Protein AF-A0A935F5F7-F1 (afdb_monomer_lite)

Sequence (116 aa):
MAYMTVMLVVLLGVAVWLYFHTNPPGVPTRPLAICNALVFLVAVPAGIAVGSALYAGAIAAKGDQTALPIYLSIMAGGTVFLIAMLLGGVVRSFFVFPPEKRAGSAQVPPHRTPYG

pLDDT: mean 72.73, std 10.6, range [45.5, 86.5]

Foldseek 3Di:
DVVVVVVLVVVVVVLLVCLLPVDDPPFDNVVSVVLSVVLVVVLQVQLVVQLVVQLVVCCVVPVPCNPPSNVRSSVSSSVSSSVSSVVSSVVSCCVRPPVVNVVVVPPPPPPPDVPD

Radius of gyration: 20.9 Å; chains: 1; bounding box: 38×25×76 Å

Structure (mmCIF, N/CA/C/O backbone):
data_AF-A0A935F5F7-F1
#
_entry.id   AF-A0A935F5F7-F1
#
loop_
_atom_site.group_PDB
_atom_site.id
_atom_site.type_symbol
_atom_site.label_atom_id
_atom_site.label_alt_id
_atom_site.label_comp_id
_atom_site.label_asym_id
_atom_site.label_entity_id
_atom_site.label_seq_id
_atom_site.pdbx_PDB_ins_code
_atom_site.Cartn_x
_atom_site.Cartn_y
_atom_site.Cartn_z
_atom_site.occupancy
_atom_site.B_iso_or_equiv
_atom_site.auth_seq_id
_atom_site.auth_comp_id
_atom_site.auth_asym_id
_atom_site.auth_atom_id
_atom_site.pdbx_PDB_model_num
ATOM 1 N N . MET A 1 1 ? 11.783 -12.455 -12.646 1.00 58.88 1 MET A N 1
ATOM 2 C CA . MET A 1 1 ? 10.813 -11.339 -12.548 1.00 58.88 1 MET A CA 1
ATOM 3 C C . MET A 1 1 ? 9.446 -11.790 -12.060 1.00 58.88 1 MET A C 1
ATOM 5 O O . MET A 1 1 ? 9.041 -11.314 -11.011 1.00 58.88 1 MET A O 1
ATOM 9 N N . ALA A 1 2 ? 8.789 -12.752 -12.723 1.00 69.00 2 ALA A N 1
ATOM 10 C CA . ALA A 1 2 ? 7.462 -13.242 -12.319 1.00 69.00 2 ALA A CA 1
ATOM 11 C C . ALA A 1 2 ? 7.364 -13.628 -10.829 1.00 69.00 2 ALA A C 1
ATOM 13 O O . ALA A 1 2 ? 6.448 -13.185 -10.150 1.00 69.00 2 ALA A O 1
ATOM 14 N N . TYR A 1 3 ? 8.350 -14.356 -10.293 1.00 73.44 3 TYR A N 1
ATOM 15 C CA . TYR A 1 3 ? 8.381 -14.739 -8.875 1.00 73.44 3 TYR A CA 1
ATOM 16 C C . TYR A 1 3 ? 8.334 -13.540 -7.909 1.00 73.44 3 TYR A C 1
ATOM 18 O O . TYR A 1 3 ? 7.552 -13.548 -6.966 1.00 73.44 3 TYR A O 1
ATOM 26 N N . MET A 1 4 ? 9.116 -12.480 -8.155 1.00 71.19 4 MET A N 1
ATOM 27 C CA . MET A 1 4 ? 9.132 -11.295 -7.282 1.00 71.19 4 MET A CA 1
ATOM 28 C C . MET A 1 4 ? 7.824 -10.509 -7.361 1.00 71.19 4 MET A C 1
ATOM 30 O O . MET A 1 4 ? 7.330 -10.042 -6.340 1.00 71.19 4 MET A O 1
ATOM 34 N N . THR A 1 5 ? 7.240 -10.395 -8.556 1.00 71.62 5 THR A N 1
ATOM 35 C CA . THR A 1 5 ? 5.933 -9.755 -8.747 1.00 71.62 5 THR A CA 1
ATOM 36 C C . THR A 1 5 ? 4.834 -10.532 -8.028 1.00 71.62 5 THR A C 1
ATOM 38 O O . THR A 1 5 ? 4.035 -9.934 -7.314 1.00 71.62 5 THR A O 1
ATOM 41 N N . VAL A 1 6 ? 4.827 -11.863 -8.149 1.00 77.50 6 VAL A N 1
ATOM 42 C CA . VAL A 1 6 ? 3.883 -12.733 -7.432 1.00 77.50 6 VAL A CA 1
ATOM 43 C C . VAL A 1 6 ? 4.064 -12.591 -5.921 1.00 77.50 6 VAL A C 1
ATOM 45 O O . VAL A 1 6 ? 3.085 -12.386 -5.211 1.00 77.50 6 VAL A O 1
ATOM 48 N N . MET A 1 7 ? 5.306 -12.615 -5.428 1.00 78.69 7 MET A N 1
ATOM 49 C CA . MET A 1 7 ? 5.596 -12.445 -4.003 1.00 78.69 7 MET A CA 1
ATOM 50 C C . MET A 1 7 ? 5.139 -11.077 -3.482 1.00 78.69 7 MET A C 1
ATOM 52 O O . MET A 1 7 ? 4.558 -11.011 -2.402 1.00 78.69 7 MET A O 1
ATOM 56 N N . LEU A 1 8 ? 5.334 -9.999 -4.252 1.00 76.62 8 LEU A N 1
ATOM 57 C CA . LEU A 1 8 ? 4.821 -8.671 -3.908 1.00 76.62 8 LEU A CA 1
ATOM 58 C C . LEU A 1 8 ? 3.291 -8.673 -3.829 1.00 76.62 8 LEU A C 1
ATOM 60 O O . LEU A 1 8 ? 2.741 -8.171 -2.855 1.00 76.62 8 LEU A O 1
ATOM 64 N N . VAL A 1 9 ? 2.602 -9.228 -4.829 1.00 81.19 9 VAL A N 1
ATOM 65 C CA . VAL A 1 9 ? 1.131 -9.284 -4.847 1.00 81.19 9 VAL A CA 1
ATOM 66 C C . VAL A 1 9 ? 0.608 -10.054 -3.636 1.00 81.19 9 VAL A C 1
ATOM 68 O O . VAL A 1 9 ? -0.323 -9.594 -2.977 1.00 81.19 9 VAL A O 1
ATOM 71 N N . VAL A 1 10 ? 1.242 -11.180 -3.295 1.00 82.19 10 VAL A N 1
ATOM 72 C CA . VAL A 1 10 ? 0.909 -11.954 -2.093 1.00 82.19 10 VAL A CA 1
ATOM 73 C C . VAL A 1 10 ? 1.161 -11.132 -0.828 1.00 82.19 10 VAL A C 1
ATOM 75 O O . VAL A 1 10 ? 0.271 -11.044 0.010 1.00 82.19 10 VAL A O 1
ATOM 78 N N . LEU A 1 11 ? 2.320 -10.478 -0.694 1.00 81.31 11 LEU A N 1
ATOM 79 C CA . LEU A 1 11 ? 2.646 -9.629 0.461 1.00 81.31 11 LEU A CA 1
ATOM 80 C C . LEU A 1 11 ? 1.673 -8.460 0.622 1.00 81.31 11 LEU A C 1
ATOM 82 O O . LEU A 1 11 ? 1.230 -8.189 1.735 1.00 81.31 11 LEU A O 1
ATOM 86 N N . LEU A 1 12 ? 1.312 -7.790 -0.473 1.00 81.69 12 LEU A N 1
ATOM 87 C CA . LEU A 1 12 ? 0.314 -6.726 -0.472 1.00 81.69 12 LEU A CA 1
ATOM 88 C C . LEU A 1 12 ? -1.044 -7.273 -0.044 1.00 81.69 12 LEU A C 1
ATOM 90 O O . LEU A 1 12 ? -1.657 -6.709 0.855 1.00 81.69 12 LEU A O 1
ATOM 94 N N . GLY A 1 13 ? -1.480 -8.396 -0.621 1.00 81.81 13 GLY A N 1
ATOM 95 C CA . GLY A 1 13 ? -2.731 -9.057 -0.252 1.00 81.81 13 GLY A CA 1
ATOM 96 C C . GLY A 1 13 ? -2.777 -9.438 1.228 1.00 81.81 13 GLY A C 1
ATOM 97 O O . GLY A 1 13 ? -3.752 -9.138 1.911 1.00 81.81 13 GLY A O 1
ATOM 98 N N . VAL A 1 14 ? -1.694 -10.017 1.750 1.00 81.12 14 VAL A N 1
ATOM 99 C CA . VAL A 1 14 ? -1.541 -10.357 3.171 1.00 81.12 14 VAL A CA 1
ATOM 100 C C . VAL A 1 14 ? -1.548 -9.097 4.038 1.00 81.12 14 VAL A C 1
ATOM 102 O O . VAL A 1 14 ? -2.235 -9.076 5.054 1.00 81.12 14 VAL A O 1
ATOM 105 N N . ALA A 1 15 ? -0.861 -8.024 3.637 1.00 77.69 15 ALA A N 1
ATOM 106 C CA . ALA A 1 15 ? -0.855 -6.757 4.367 1.00 77.69 15 ALA A CA 1
ATOM 107 C C . ALA A 1 15 ? -2.248 -6.110 4.411 1.00 77.69 15 ALA A C 1
ATOM 109 O O . ALA A 1 15 ? -2.685 -5.691 5.482 1.00 77.69 15 ALA A O 1
ATOM 110 N N . VAL A 1 16 ? -2.970 -6.080 3.283 1.00 80.19 16 VAL A N 1
ATOM 111 C CA . VAL A 1 16 ? -4.376 -5.641 3.214 1.00 80.19 16 VAL A CA 1
ATOM 112 C C . VAL A 1 16 ? -5.217 -6.491 4.163 1.00 80.19 16 VAL A C 1
ATOM 114 O O . VAL A 1 16 ? -5.934 -5.966 5.012 1.00 80.19 16 VAL A O 1
ATOM 117 N N . TRP A 1 17 ? -5.095 -7.813 4.049 1.00 78.00 17 TRP A N 1
ATOM 118 C CA . TRP A 1 17 ? -5.865 -8.766 4.833 1.00 78.00 17 TRP A CA 1
ATOM 119 C C . TRP A 1 17 ? -5.651 -8.576 6.333 1.00 78.00 17 TRP A C 1
ATOM 121 O O . TRP A 1 17 ? -6.623 -8.377 7.062 1.00 78.00 17 TRP A O 1
ATOM 131 N N . LEU A 1 18 ? -4.392 -8.570 6.787 1.00 76.25 18 LEU A N 1
ATOM 132 C CA . LEU A 1 18 ? -4.024 -8.317 8.180 1.00 76.25 18 LEU A CA 1
ATOM 133 C C . LEU A 1 18 ? -4.541 -6.965 8.645 1.00 76.25 18 LEU A C 1
ATOM 135 O O . LEU A 1 18 ? -5.076 -6.873 9.746 1.00 76.25 1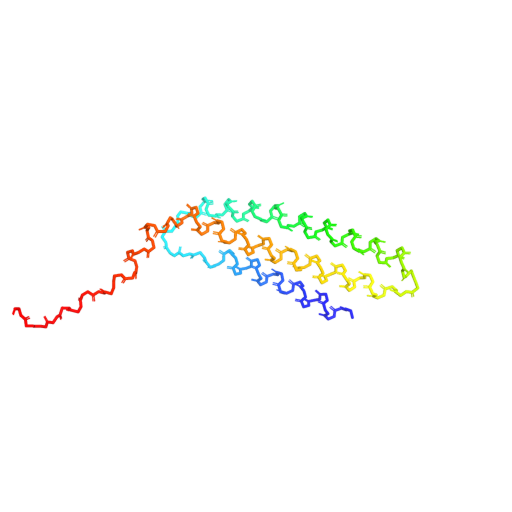8 LEU A O 1
ATOM 139 N N . TYR A 1 19 ? -4.431 -5.927 7.818 1.00 72.25 19 TYR A N 1
ATOM 140 C CA . TYR A 1 19 ? -4.896 -4.596 8.176 1.00 72.25 19 TYR A CA 1
ATOM 141 C C . TYR A 1 19 ? -6.401 -4.569 8.467 1.00 72.25 19 TYR A C 1
ATOM 143 O O . TYR A 1 19 ? -6.813 -3.964 9.456 1.00 72.25 19 TYR A O 1
ATOM 151 N N . PHE A 1 20 ? -7.216 -5.275 7.678 1.00 72.94 20 PHE A N 1
ATOM 152 C CA . PHE A 1 20 ? -8.659 -5.387 7.914 1.00 72.94 20 PHE A CA 1
ATOM 153 C C . PHE A 1 20 ? -9.051 -6.441 8.965 1.00 72.94 20 PHE A C 1
ATOM 155 O O . PHE A 1 20 ? -10.114 -6.290 9.559 1.00 72.94 20 PHE A O 1
ATOM 162 N N . HIS A 1 21 ? -8.240 -7.476 9.217 1.00 72.94 21 HIS A N 1
ATOM 163 C CA . HIS A 1 21 ? -8.567 -8.563 10.161 1.00 72.94 21 HIS A CA 1
ATOM 164 C C . HIS A 1 21 ? -8.024 -8.369 11.576 1.00 72.94 21 HIS A C 1
ATOM 166 O O . HIS A 1 21 ? -8.571 -8.935 12.517 1.00 72.94 21 HIS A O 1
ATOM 172 N N . THR A 1 22 ? -6.999 -7.541 11.773 1.00 68.50 22 THR A N 1
ATOM 173 C CA . THR A 1 22 ? -6.464 -7.213 13.111 1.00 68.50 22 THR A CA 1
ATOM 174 C C . THR A 1 22 ? -7.336 -6.209 13.873 1.00 68.50 22 THR A C 1
ATOM 176 O O . THR A 1 22 ? -6.837 -5.434 14.688 1.00 68.50 22 THR A O 1
ATOM 179 N N . ASN A 1 23 ? -8.648 -6.200 13.620 1.00 65.00 23 ASN A N 1
ATOM 180 C CA . ASN A 1 23 ? -9.579 -5.335 14.329 1.00 65.00 23 ASN A CA 1
ATOM 181 C C . ASN A 1 23 ? -9.769 -5.862 15.761 1.00 65.00 23 ASN A C 1
ATOM 183 O O . ASN A 1 23 ? -10.236 -6.988 15.935 1.00 65.00 23 ASN A O 1
ATOM 187 N N . PRO A 1 24 ? -9.427 -5.081 16.794 1.00 58.69 24 PRO A N 1
ATOM 188 C CA . PRO A 1 24 ? -9.655 -5.482 18.177 1.00 58.69 24 PRO A CA 1
ATOM 189 C C . PRO A 1 24 ? -11.156 -5.637 18.496 1.00 58.69 24 PRO A C 1
ATOM 191 O O . PRO A 1 24 ? -11.985 -4.886 17.967 1.00 58.69 24 PRO A O 1
ATOM 194 N N . PRO A 1 25 ? -11.520 -6.588 19.375 1.00 57.56 25 PRO A N 1
ATOM 195 C CA . PRO A 1 25 ? -12.907 -6.824 19.764 1.00 57.56 25 PRO A CA 1
ATOM 196 C C . PRO A 1 25 ? -13.491 -5.609 20.505 1.00 57.56 25 PRO A C 1
ATOM 198 O O . PRO A 1 25 ? -12.841 -5.030 21.372 1.00 57.56 25 PRO A O 1
ATOM 201 N N . GLY A 1 26 ? -14.729 -5.227 20.169 1.00 60.69 26 GLY A N 1
ATOM 202 C CA . GLY A 1 26 ? -15.477 -4.159 20.855 1.00 60.69 26 GLY A CA 1
ATOM 203 C C . GLY A 1 26 ? -15.519 -2.794 20.153 1.00 60.69 26 GLY A C 1
ATOM 204 O O . GLY A 1 26 ? -16.114 -1.862 20.690 1.00 60.69 26 GLY A O 1
ATOM 205 N N . VAL A 1 27 ? -14.938 -2.653 18.956 1.00 64.44 27 VAL A N 1
ATOM 206 C CA . VAL A 1 27 ? -14.981 -1.402 18.175 1.00 64.44 27 VAL A CA 1
ATOM 207 C C . VAL A 1 27 ? -16.157 -1.399 17.188 1.00 64.44 27 VAL A C 1
ATOM 209 O O . VAL A 1 27 ? -16.371 -2.405 16.507 1.00 64.44 27 VAL A O 1
ATOM 212 N N . PRO A 1 28 ? -16.890 -0.278 17.023 1.00 69.56 28 PRO A N 1
ATOM 213 C CA . PRO A 1 28 ? -17.878 -0.146 15.956 1.00 69.56 28 PRO A CA 1
ATOM 214 C C . PRO A 1 28 ? -17.231 -0.338 14.571 1.00 69.56 28 PRO A C 1
ATOM 216 O O . PRO A 1 28 ? -16.342 0.407 14.157 1.00 69.56 28 PRO A O 1
ATOM 219 N N . THR A 1 29 ? -17.704 -1.341 13.830 1.00 68.44 29 THR A N 1
ATOM 220 C CA . THR A 1 29 ? -17.134 -1.804 12.550 1.00 68.44 29 THR A CA 1
ATOM 221 C C . THR A 1 29 ? -17.196 -0.765 11.431 1.00 68.44 29 THR A C 1
ATOM 223 O O . THR A 1 29 ? -16.281 -0.693 10.615 1.00 68.44 29 THR A O 1
ATOM 226 N N . ARG A 1 30 ? -18.241 0.072 11.392 1.00 71.81 30 ARG A N 1
ATOM 227 C CA . ARG A 1 30 ? -18.415 1.116 10.362 1.0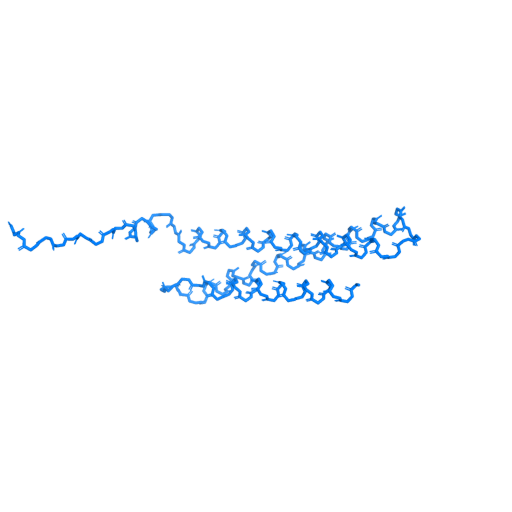0 71.81 30 ARG A CA 1
ATOM 228 C C . ARG A 1 30 ? -17.316 2.192 10.368 1.00 71.81 30 ARG A C 1
ATOM 230 O O . ARG A 1 30 ? -16.678 2.354 9.331 1.00 71.81 30 ARG A O 1
ATOM 237 N N . PRO A 1 31 ? -17.061 2.927 11.468 1.00 69.56 31 PRO A N 1
ATOM 238 C CA . PRO A 1 31 ? -16.018 3.956 11.484 1.00 69.56 31 PRO A CA 1
ATOM 239 C C . PRO A 1 31 ? -14.619 3.367 11.273 1.00 69.56 31 PRO A C 1
ATOM 241 O O . PRO A 1 31 ? -13.801 3.974 10.587 1.00 69.56 31 PRO A O 1
ATOM 244 N N . LEU A 1 32 ? -14.366 2.153 11.773 1.00 69.81 32 LEU A N 1
ATOM 245 C CA . LEU A 1 32 ? -13.095 1.461 11.561 1.00 69.81 32 LEU A CA 1
ATOM 246 C C . LEU A 1 32 ? -12.871 1.112 10.081 1.00 69.81 32 LEU A C 1
ATOM 248 O O . LEU A 1 32 ? -11.784 1.334 9.550 1.00 69.81 32 LEU A O 1
ATOM 252 N N . ALA A 1 33 ? -13.911 0.631 9.393 1.00 73.75 33 ALA A N 1
ATOM 253 C CA . ALA A 1 33 ? -13.853 0.362 7.960 1.00 73.75 33 ALA A CA 1
ATOM 254 C C . ALA A 1 33 ? -13.629 1.642 7.136 1.00 73.75 33 ALA A C 1
ATOM 256 O O . ALA A 1 33 ? -12.851 1.613 6.186 1.00 73.75 33 ALA A O 1
ATOM 257 N N . ILE A 1 34 ? -14.248 2.767 7.521 1.00 77.81 34 ILE A N 1
ATOM 258 C CA . ILE A 1 34 ? -14.054 4.067 6.854 1.00 77.81 34 ILE A CA 1
ATOM 259 C C . ILE A 1 34 ? -12.612 4.555 7.025 1.00 77.81 34 ILE A C 1
ATOM 261 O O . ILE A 1 34 ? -11.977 4.917 6.037 1.00 77.81 34 ILE A O 1
ATOM 265 N N . CYS A 1 35 ? -12.061 4.518 8.244 1.00 74.12 35 CYS A N 1
ATOM 266 C CA . CYS A 1 35 ? -10.658 4.872 8.473 1.00 74.12 35 CYS A CA 1
ATOM 267 C C . CYS A 1 35 ? -9.717 3.993 7.643 1.00 74.12 35 CYS A C 1
ATOM 269 O O . CYS A 1 35 ? -8.802 4.510 7.005 1.00 74.12 35 CYS A O 1
ATOM 271 N N . ASN A 1 36 ? -9.970 2.682 7.594 1.00 78.75 36 ASN A N 1
ATOM 272 C CA . ASN A 1 36 ? -9.153 1.775 6.797 1.00 78.75 36 ASN A CA 1
ATOM 273 C C . ASN A 1 36 ? -9.250 2.078 5.290 1.00 78.75 36 ASN A C 1
ATOM 275 O O . ASN A 1 36 ? -8.236 2.062 4.594 1.00 78.75 36 ASN A O 1
ATOM 279 N N . ALA A 1 37 ? -10.449 2.393 4.791 1.00 81.12 37 ALA A N 1
ATOM 280 C CA . ALA A 1 37 ? -10.669 2.772 3.397 1.00 81.12 37 ALA A CA 1
ATOM 281 C C . ALA A 1 37 ? -9.967 4.090 3.033 1.00 81.12 37 ALA A C 1
ATOM 283 O O . ALA A 1 37 ? -9.371 4.186 1.962 1.00 81.12 37 ALA A O 1
ATOM 284 N N . LEU A 1 38 ? -9.976 5.082 3.932 1.00 82.38 38 LEU A N 1
ATOM 285 C CA . LEU A 1 38 ? -9.255 6.346 3.744 1.00 82.38 38 LEU A CA 1
ATOM 286 C C . LEU A 1 3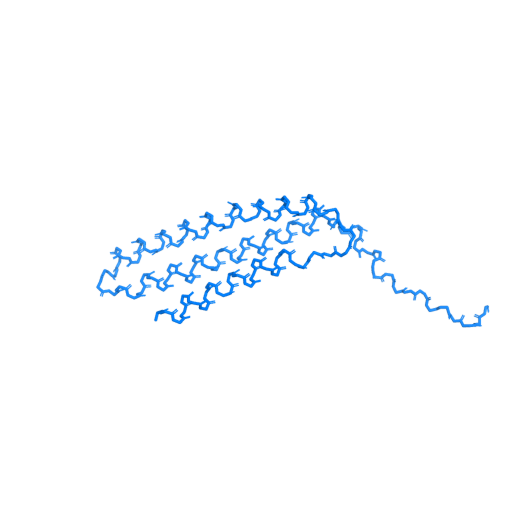8 ? -7.739 6.133 3.676 1.00 82.38 38 LEU A C 1
ATOM 288 O O . LEU A 1 38 ? -7.076 6.705 2.816 1.00 82.38 38 LEU A O 1
ATOM 292 N N . VAL A 1 39 ? -7.192 5.270 4.536 1.00 82.06 39 VAL A N 1
ATOM 293 C CA . VAL A 1 39 ? -5.766 4.914 4.491 1.00 82.06 39 VAL A CA 1
ATOM 294 C C . VAL A 1 39 ? -5.420 4.236 3.167 1.00 82.06 39 VAL A C 1
ATOM 296 O O . VAL A 1 39 ? -4.415 4.587 2.554 1.00 82.06 39 VAL A O 1
ATOM 299 N N . PHE A 1 40 ? -6.276 3.339 2.671 1.00 84.00 40 PHE A N 1
ATOM 300 C CA . PHE A 1 40 ? -6.105 2.733 1.347 1.00 84.00 40 PHE A CA 1
ATOM 301 C C . PHE A 1 40 ? -6.128 3.756 0.212 1.00 84.00 40 PHE A C 1
ATOM 303 O O . PHE A 1 40 ? -5.276 3.709 -0.677 1.00 84.00 40 PHE A O 1
ATOM 310 N N . LEU A 1 41 ? -7.076 4.694 0.270 1.00 86.50 41 LEU A N 1
ATOM 311 C CA . LEU A 1 41 ? -7.213 5.777 -0.701 1.00 86.50 41 LEU A CA 1
ATOM 312 C C . LEU A 1 41 ? -5.976 6.671 -0.775 1.00 86.50 41 LEU A C 1
ATOM 314 O O . LEU A 1 41 ? -5.747 7.267 -1.818 1.00 86.50 41 LEU A O 1
ATOM 318 N N . VAL A 1 42 ? -5.174 6.757 0.288 1.00 85.44 42 VAL A N 1
ATOM 319 C CA . VAL A 1 42 ? -3.915 7.518 0.295 1.00 85.44 42 VAL A CA 1
ATOM 320 C C . VAL A 1 42 ? -2.718 6.633 -0.065 1.00 85.44 42 VAL A C 1
ATOM 322 O O . VAL A 1 42 ? -1.861 7.036 -0.853 1.00 85.44 42 VAL A O 1
ATOM 325 N N . ALA A 1 43 ? -2.657 5.413 0.472 1.00 81.50 43 ALA A N 1
ATOM 326 C CA . ALA A 1 43 ? -1.527 4.505 0.290 1.00 81.50 43 ALA A CA 1
ATOM 327 C C . ALA A 1 43 ? -1.365 4.048 -1.167 1.00 81.50 43 ALA A C 1
ATOM 329 O O . ALA A 1 43 ? -0.240 3.977 -1.667 1.00 81.50 43 ALA A O 1
ATOM 330 N N . VAL A 1 44 ? -2.474 3.763 -1.862 1.00 84.25 44 VAL A N 1
ATOM 331 C CA . VAL A 1 44 ? -2.440 3.292 -3.256 1.00 84.25 44 VAL A CA 1
ATOM 332 C C . VAL A 1 44 ? -1.907 4.377 -4.206 1.00 84.25 44 VAL A C 1
ATOM 334 O O . VAL A 1 44 ? -0.926 4.100 -4.902 1.00 84.25 44 VAL A O 1
ATOM 337 N N . PRO A 1 45 ? -2.437 5.618 -4.221 1.00 86.06 45 PRO A N 1
ATOM 338 C CA . PRO A 1 45 ? -1.882 6.681 -5.058 1.00 86.06 45 PRO A CA 1
ATOM 339 C C . PRO A 1 45 ? -0.435 7.024 -4.713 1.00 86.06 45 PRO A C 1
ATOM 341 O O . PRO A 1 45 ? 0.355 7.247 -5.624 1.00 86.06 45 PRO A O 1
ATOM 344 N N . ALA A 1 46 ? -0.063 7.024 -3.428 1.00 82.56 46 ALA A N 1
ATOM 345 C CA . ALA A 1 46 ? 1.312 7.295 -3.012 1.00 82.56 46 ALA A CA 1
ATOM 346 C C . ALA A 1 46 ? 2.294 6.245 -3.562 1.00 82.56 46 ALA A C 1
ATOM 348 O O . ALA A 1 46 ? 3.328 6.601 -4.129 1.00 82.56 46 ALA A O 1
ATOM 349 N N . GLY A 1 47 ? 1.947 4.957 -3.460 1.00 80.50 47 GLY A N 1
ATOM 350 C CA . GLY A 1 47 ? 2.749 3.871 -4.028 1.00 80.50 47 GLY A CA 1
ATOM 351 C C . GLY A 1 47 ? 2.880 3.970 -5.552 1.00 80.50 47 GLY A C 1
ATOM 352 O O . GLY A 1 47 ? 3.982 3.823 -6.082 1.00 80.50 47 GLY A O 1
ATOM 353 N N . ILE A 1 48 ? 1.784 4.284 -6.255 1.00 84.69 48 ILE A N 1
ATOM 354 C CA . ILE A 1 48 ? 1.777 4.453 -7.720 1.00 84.69 48 ILE A CA 1
ATOM 355 C C . ILE A 1 48 ? 2.612 5.669 -8.143 1.00 84.69 48 ILE A C 1
ATOM 357 O O . ILE A 1 48 ? 3.419 5.567 -9.069 1.00 84.69 48 ILE A O 1
ATOM 361 N N . ALA A 1 49 ? 2.457 6.810 -7.470 1.00 86.19 49 ALA A N 1
ATOM 362 C CA . ALA A 1 49 ? 3.183 8.038 -7.787 1.00 86.19 49 ALA A CA 1
ATOM 363 C C . ALA A 1 49 ? 4.697 7.859 -7.606 1.00 86.19 49 ALA A C 1
ATOM 365 O O . ALA A 1 49 ? 5.470 8.181 -8.506 1.00 86.19 49 ALA A O 1
ATOM 366 N N . VAL A 1 50 ? 5.130 7.272 -6.484 1.00 84.31 50 VAL A N 1
ATOM 367 C CA . VAL A 1 50 ? 6.559 7.031 -6.236 1.00 84.31 50 VAL A CA 1
ATOM 368 C C . VAL A 1 50 ? 7.115 5.964 -7.181 1.00 84.31 50 VAL A C 1
ATOM 370 O O . VAL A 1 50 ? 8.189 6.153 -7.754 1.00 84.31 50 VAL A O 1
ATOM 373 N N . GLY A 1 51 ? 6.378 4.870 -7.396 1.00 81.00 51 GLY A N 1
ATOM 374 C CA . GLY A 1 51 ? 6.784 3.810 -8.319 1.00 81.00 51 GLY A CA 1
ATOM 375 C C . GLY A 1 51 ? 6.955 4.317 -9.754 1.00 81.00 51 GLY A C 1
ATOM 376 O O . GLY A 1 51 ? 7.976 4.044 -10.382 1.00 81.00 51 GLY A O 1
ATOM 377 N N . SER A 1 52 ? 6.001 5.108 -10.253 1.00 80.25 52 SER A N 1
ATOM 378 C CA . SER A 1 52 ? 6.049 5.682 -11.607 1.00 80.25 52 SER A CA 1
ATOM 379 C C . SER A 1 52 ? 7.149 6.734 -11.773 1.00 80.25 52 SER A C 1
ATOM 381 O O . SER A 1 52 ? 7.869 6.697 -12.772 1.00 80.25 52 SER A O 1
ATOM 383 N N . ALA A 1 53 ? 7.349 7.614 -10.786 1.00 85.25 53 ALA A N 1
ATOM 384 C CA . ALA A 1 53 ? 8.423 8.607 -10.816 1.00 85.25 53 ALA A CA 1
ATOM 385 C C . ALA A 1 53 ? 9.813 7.947 -10.861 1.00 85.25 53 ALA A C 1
ATOM 387 O O . ALA A 1 53 ? 10.666 8.327 -11.665 1.00 85.25 53 ALA A O 1
ATOM 388 N N . LEU A 1 54 ? 10.029 6.915 -10.040 1.00 82.44 54 LEU A N 1
ATOM 389 C CA . LEU A 1 54 ? 11.296 6.181 -10.005 1.00 82.4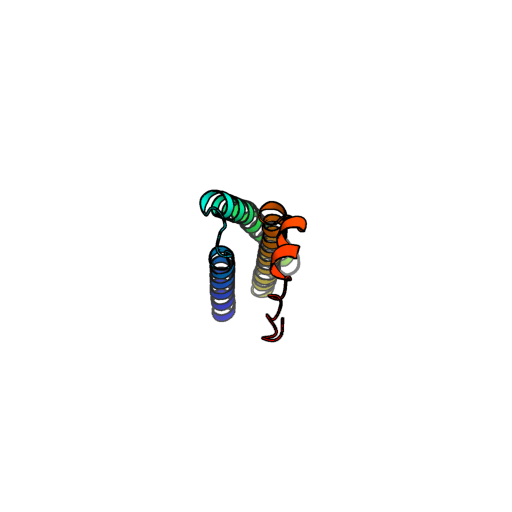4 54 LEU A CA 1
ATOM 390 C C . LEU A 1 54 ? 11.512 5.316 -11.246 1.00 82.44 54 LEU A C 1
ATOM 392 O O . LEU A 1 54 ? 12.641 5.206 -11.720 1.00 82.44 54 LEU A O 1
ATOM 396 N N . TYR A 1 55 ? 10.441 4.748 -11.803 1.00 81.25 55 TYR A N 1
ATOM 397 C CA . TYR A 1 55 ? 10.497 4.043 -13.079 1.00 81.25 55 TYR A CA 1
ATOM 398 C C . TYR A 1 55 ? 10.956 4.972 -14.211 1.00 81.25 55 TYR A C 1
ATOM 400 O O . TYR A 1 55 ? 11.902 4.650 -14.930 1.00 81.25 55 TYR A O 1
ATOM 408 N N . ALA A 1 56 ? 10.335 6.152 -14.326 1.00 82.88 56 ALA A N 1
ATOM 409 C CA . ALA A 1 56 ? 10.681 7.147 -15.338 1.00 82.88 56 ALA A CA 1
ATOM 410 C C . ALA A 1 56 ? 12.132 7.636 -15.186 1.00 82.88 56 ALA A C 1
ATOM 412 O O . ALA A 1 56 ? 12.875 7.682 -16.167 1.00 82.88 56 ALA A O 1
ATOM 413 N N . GLY A 1 57 ? 12.561 7.924 -13.951 1.00 79.50 57 GLY A N 1
ATOM 414 C CA . GLY A 1 57 ? 13.940 8.326 -13.665 1.00 79.50 57 GLY A CA 1
ATOM 415 C C . GLY A 1 57 ? 14.967 7.238 -13.999 1.00 79.50 57 GLY A C 1
ATOM 416 O O . GLY A 1 57 ? 16.014 7.526 -14.577 1.00 79.50 57 GLY A O 1
ATOM 417 N N . ALA A 1 58 ? 14.663 5.975 -13.695 1.00 78.81 58 ALA A N 1
ATOM 418 C CA . ALA A 1 58 ? 15.563 4.862 -13.977 1.00 78.81 58 ALA A CA 1
ATOM 419 C C . ALA A 1 58 ? 15.668 4.545 -15.480 1.00 78.81 58 ALA A C 1
ATOM 421 O O . ALA A 1 58 ? 16.762 4.228 -15.947 1.00 78.81 58 ALA A O 1
ATOM 422 N N . ILE A 1 59 ? 14.578 4.682 -16.247 1.00 82.31 59 ILE A N 1
ATOM 423 C CA . ILE A 1 59 ? 14.623 4.572 -17.716 1.00 82.31 59 ILE A CA 1
ATOM 424 C C . ILE A 1 59 ? 15.469 5.689 -18.323 1.00 82.31 59 ILE A C 1
ATOM 426 O O . ILE A 1 59 ? 16.310 5.412 -19.176 1.00 82.31 59 ILE A O 1
ATOM 430 N N . ALA A 1 60 ? 15.284 6.932 -17.869 1.00 80.69 60 ALA A N 1
ATOM 431 C CA . ALA A 1 60 ? 16.045 8.070 -18.379 1.00 80.69 60 ALA A CA 1
ATOM 432 C C . ALA A 1 60 ? 17.556 7.930 -18.117 1.00 80.69 60 ALA A C 1
ATOM 434 O O . ALA A 1 60 ? 18.366 8.332 -18.947 1.00 80.69 60 ALA A O 1
ATOM 435 N N . ALA A 1 61 ? 17.943 7.335 -16.983 1.00 78.75 61 ALA A N 1
ATOM 436 C CA . ALA A 1 61 ? 19.344 7.176 -16.599 1.00 78.75 61 ALA A CA 1
ATOM 437 C C . ALA A 1 61 ? 20.018 5.907 -17.157 1.00 78.75 61 ALA A C 1
ATOM 439 O O . ALA A 1 61 ? 21.233 5.902 -17.352 1.00 78.75 61 ALA A O 1
ATOM 440 N N . LYS A 1 62 ? 19.270 4.809 -17.353 1.00 69.56 62 LYS A N 1
ATOM 441 C CA . LYS A 1 62 ? 19.816 3.479 -17.696 1.00 69.56 62 LYS A CA 1
ATOM 442 C C . LYS A 1 62 ? 18.903 2.701 -18.655 1.00 69.56 62 LYS A 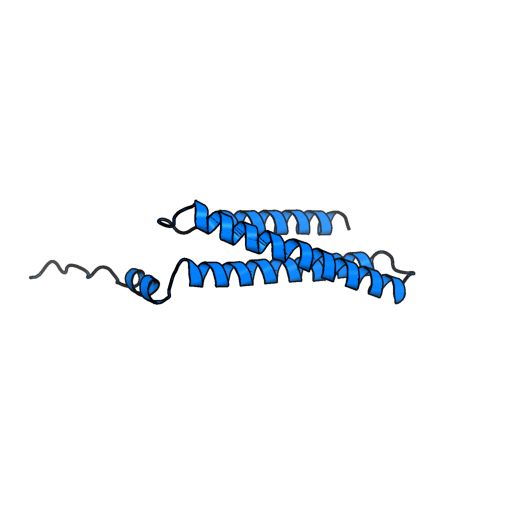C 1
ATOM 444 O O . LYS A 1 62 ? 18.532 1.560 -18.382 1.00 69.56 62 LYS A O 1
ATOM 449 N N . GLY A 1 63 ? 18.559 3.316 -19.787 1.00 62.38 63 GLY A N 1
ATOM 450 C CA . GLY A 1 63 ? 17.612 2.778 -20.777 1.00 62.38 63 GLY A CA 1
ATOM 451 C C . GLY A 1 63 ? 17.956 1.399 -21.362 1.00 62.38 63 GLY A C 1
ATOM 452 O O . GLY A 1 63 ? 17.059 0.708 -21.831 1.00 62.38 63 GLY A O 1
ATOM 453 N N . ASP A 1 64 ? 19.215 0.965 -21.276 1.00 70.19 64 ASP A N 1
ATOM 454 C CA . ASP A 1 64 ? 19.673 -0.331 -21.803 1.00 70.19 64 ASP A CA 1
ATOM 455 C C . ASP A 1 64 ? 19.400 -1.514 -20.844 1.00 70.19 64 ASP A C 1
ATOM 457 O O . ASP A 1 64 ? 19.404 -2.679 -21.233 1.00 70.19 64 ASP A O 1
ATOM 461 N N . GLN A 1 65 ? 19.102 -1.238 -19.565 1.00 70.25 65 GLN A N 1
ATOM 462 C CA . GLN A 1 65 ? 18.845 -2.261 -18.543 1.00 70.25 65 GLN A CA 1
ATOM 463 C C . GLN A 1 65 ? 17.370 -2.285 -18.136 1.00 70.25 65 GLN A C 1
ATOM 465 O O . GLN A 1 65 ? 17.016 -1.859 -17.042 1.00 70.25 65 GLN A O 1
ATOM 470 N N . THR A 1 66 ? 16.498 -2.840 -18.975 1.00 65.69 66 THR A N 1
ATOM 471 C CA . THR A 1 66 ? 15.034 -2.894 -18.747 1.00 65.69 66 THR A CA 1
ATOM 472 C C . THR A 1 66 ? 14.609 -3.548 -17.422 1.00 65.69 66 THR A C 1
ATOM 474 O O . THR A 1 66 ? 13.575 -3.200 -16.854 1.00 65.69 66 THR A O 1
ATOM 477 N N . ALA A 1 67 ? 15.420 -4.455 -16.875 1.00 72.25 67 ALA A N 1
ATOM 478 C CA . ALA A 1 67 ? 15.168 -5.131 -15.601 1.00 72.25 67 ALA A CA 1
ATOM 479 C C . ALA A 1 67 ? 15.305 -4.223 -14.358 1.00 72.25 67 ALA A C 1
ATOM 481 O O . ALA A 1 67 ? 14.611 -4.435 -13.360 1.00 72.25 67 ALA A O 1
ATOM 482 N N . LEU A 1 68 ? 16.195 -3.227 -14.403 1.00 76.31 68 LEU A N 1
ATOM 483 C CA . LEU A 1 68 ? 16.565 -2.407 -13.245 1.00 76.31 68 LEU A CA 1
ATOM 484 C C . LEU A 1 68 ? 15.483 -1.362 -12.871 1.00 76.31 68 LEU A C 1
ATOM 486 O O . LEU A 1 68 ? 15.127 -1.299 -11.692 1.00 76.31 68 LEU A O 1
ATOM 490 N N . PRO A 1 69 ? 14.889 -0.599 -13.815 1.00 77.44 69 PRO A N 1
ATOM 491 C CA . PRO A 1 69 ? 13.781 0.320 -13.539 1.00 77.44 69 PRO A CA 1
ATOM 492 C C . PRO A 1 69 ? 12.558 -0.377 -12.948 1.00 77.44 69 PRO A C 1
ATOM 494 O O . PRO A 1 69 ? 11.954 0.116 -11.995 1.00 77.44 69 PRO A O 1
ATOM 497 N N . ILE A 1 70 ? 12.214 -1.552 -13.486 1.00 78.19 70 ILE A N 1
ATOM 498 C CA . ILE A 1 70 ? 11.077 -2.349 -13.017 1.00 78.19 70 ILE A CA 1
ATOM 499 C C . ILE A 1 70 ? 11.306 -2.752 -11.560 1.00 78.19 70 ILE A C 1
ATOM 501 O O . ILE A 1 70 ? 10.450 -2.513 -10.712 1.00 78.19 70 ILE A O 1
ATOM 505 N N . TYR A 1 71 ? 12.484 -3.288 -11.245 1.00 78.62 71 TYR A N 1
ATOM 506 C CA . TYR A 1 71 ? 12.832 -3.668 -9.880 1.00 78.62 71 TYR A CA 1
ATOM 507 C C . TYR A 1 71 ? 12.764 -2.489 -8.898 1.00 78.62 71 TYR A C 1
ATOM 509 O O . TYR A 1 71 ? 12.143 -2.603 -7.839 1.00 78.62 71 TYR A O 1
ATOM 517 N N . LEU A 1 72 ? 13.351 -1.346 -9.270 1.00 79.81 72 LEU A N 1
ATOM 518 C CA . LEU A 1 72 ? 13.386 -0.149 -8.429 1.00 79.81 72 LEU A CA 1
ATOM 519 C C . LEU A 1 72 ? 11.971 0.375 -8.136 1.00 79.81 72 LEU A C 1
ATOM 521 O O . LEU A 1 72 ? 11.646 0.686 -6.990 1.00 79.81 72 LEU A O 1
ATOM 525 N N . SER A 1 73 ? 11.116 0.414 -9.162 1.00 78.69 73 SER A N 1
ATOM 526 C CA . SER A 1 73 ? 9.731 0.882 -9.044 1.00 78.69 73 SER A CA 1
ATOM 527 C C . SER A 1 73 ? 8.880 -0.008 -8.132 1.00 78.69 73 SER A C 1
ATOM 529 O O . SER A 1 73 ? 8.149 0.501 -7.284 1.00 78.69 73 SER A O 1
ATOM 531 N N . ILE A 1 74 ? 9.029 -1.332 -8.252 1.00 79.88 74 ILE A N 1
ATOM 532 C CA . ILE A 1 74 ? 8.307 -2.329 -7.453 1.00 79.88 74 ILE A CA 1
ATOM 533 C C . ILE A 1 74 ? 8.748 -2.259 -5.989 1.00 79.88 74 ILE A C 1
ATOM 535 O O . ILE A 1 74 ? 7.900 -2.217 -5.097 1.00 79.88 74 ILE A O 1
ATOM 539 N N . MET A 1 75 ? 10.059 -2.218 -5.728 1.00 82.69 75 MET A N 1
ATOM 540 C CA . MET A 1 75 ? 10.578 -2.169 -4.361 1.00 82.69 75 MET A CA 1
ATOM 541 C C . MET A 1 75 ? 10.189 -0.862 -3.665 1.00 82.69 75 MET A C 1
ATOM 543 O O . MET A 1 75 ? 9.643 -0.890 -2.561 1.00 82.69 75 MET A O 1
ATOM 547 N N . ALA A 1 76 ? 10.451 0.281 -4.300 1.00 79.69 76 ALA A N 1
ATOM 548 C CA . ALA A 1 76 ? 10.197 1.577 -3.688 1.00 79.69 76 ALA A CA 1
ATOM 549 C C . ALA A 1 76 ? 8.695 1.864 -3.564 1.00 79.69 76 ALA A C 1
ATOM 551 O O . ALA A 1 76 ? 8.242 2.271 -2.495 1.00 79.69 76 ALA A O 1
ATOM 552 N N . GLY A 1 77 ? 7.909 1.574 -4.609 1.00 79.81 77 GLY A N 1
ATOM 553 C CA . GLY A 1 77 ? 6.453 1.727 -4.582 1.00 79.81 77 GLY A CA 1
ATOM 554 C C . GLY A 1 77 ? 5.793 0.826 -3.534 1.00 79.81 77 GLY A C 1
ATOM 555 O O . GLY A 1 77 ? 4.969 1.296 -2.749 1.00 79.81 77 GLY A O 1
ATOM 556 N N . GLY A 1 78 ? 6.213 -0.443 -3.452 1.00 79.19 78 GLY A N 1
ATOM 557 C CA . GLY A 1 78 ? 5.751 -1.376 -2.422 1.00 79.19 78 GLY A CA 1
ATOM 558 C C . GLY A 1 78 ? 6.114 -0.920 -1.007 1.00 79.19 78 GLY A C 1
ATOM 559 O O . GLY A 1 78 ? 5.273 -0.952 -0.112 1.00 79.19 78 GLY A O 1
ATOM 560 N N . THR A 1 79 ? 7.336 -0.421 -0.804 1.00 82.94 79 THR A N 1
ATOM 561 C CA . THR A 1 79 ? 7.785 0.091 0.502 1.00 82.94 79 THR A CA 1
ATOM 562 C C . THR A 1 79 ? 6.973 1.309 0.940 1.00 82.94 79 THR A C 1
ATOM 564 O O . THR A 1 79 ? 6.505 1.355 2.075 1.00 82.94 79 THR A O 1
ATOM 567 N N . VAL A 1 80 ? 6.744 2.270 0.041 1.00 83.75 80 VAL A N 1
ATOM 568 C CA . VAL A 1 80 ? 5.934 3.468 0.329 1.00 83.75 80 VAL A CA 1
ATOM 569 C C . VAL A 1 80 ? 4.505 3.081 0.699 1.00 83.75 80 VAL A C 1
ATOM 571 O O . VAL A 1 80 ? 3.961 3.604 1.671 1.00 83.75 80 VAL A O 1
ATOM 574 N N . PHE A 1 81 ? 3.920 2.121 -0.022 1.00 82.88 81 PHE A N 1
ATOM 575 C CA . PHE A 1 81 ? 2.597 1.594 0.300 1.00 82.88 81 PHE A CA 1
ATOM 576 C C . PHE A 1 81 ? 2.550 0.985 1.711 1.00 82.88 81 PHE A C 1
ATOM 578 O O . PHE A 1 81 ? 1.660 1.311 2.498 1.00 82.88 81 PHE A O 1
ATOM 585 N N . LEU A 1 82 ? 3.523 0.135 2.057 1.00 82.12 82 LEU A N 1
ATOM 586 C CA . LEU A 1 82 ? 3.587 -0.498 3.378 1.00 82.12 82 LEU A CA 1
ATOM 587 C C . LEU A 1 82 ? 3.793 0.530 4.499 1.00 82.12 82 LEU A C 1
ATOM 589 O O . LEU A 1 82 ? 3.154 0.422 5.545 1.00 82.12 82 LEU A O 1
ATOM 593 N N . ILE A 1 83 ? 4.625 1.552 4.275 1.00 83.25 83 ILE A N 1
ATOM 594 C CA . ILE A 1 83 ? 4.833 2.654 5.226 1.00 83.25 83 ILE A CA 1
ATOM 595 C C . ILE A 1 83 ? 3.536 3.443 5.436 1.00 83.25 83 ILE A C 1
ATOM 597 O O . ILE A 1 83 ? 3.168 3.719 6.577 1.00 83.25 83 ILE A O 1
ATOM 601 N N . ALA A 1 84 ? 2.813 3.771 4.362 1.00 83.62 84 ALA A N 1
ATOM 602 C CA . ALA A 1 84 ? 1.541 4.485 4.451 1.00 83.62 84 ALA A CA 1
ATOM 603 C C . ALA A 1 84 ? 0.481 3.670 5.213 1.00 83.62 84 ALA A C 1
ATOM 605 O O . ALA A 1 84 ? -0.209 4.207 6.080 1.00 83.62 84 ALA A O 1
ATOM 606 N N . MET A 1 85 ? 0.402 2.363 4.950 1.00 80.56 85 MET A N 1
ATOM 607 C CA . MET A 1 85 ? -0.458 1.435 5.691 1.00 80.56 85 MET A CA 1
ATOM 608 C C . MET A 1 85 ? -0.081 1.358 7.175 1.00 80.56 85 MET A C 1
ATOM 610 O O . MET A 1 85 ? -0.962 1.394 8.035 1.00 80.56 85 MET A O 1
ATOM 614 N N . LEU A 1 86 ? 1.217 1.307 7.493 1.00 81.38 86 LEU A N 1
ATOM 615 C CA . LEU A 1 86 ? 1.714 1.301 8.870 1.00 81.38 86 LEU A CA 1
ATOM 616 C C . LEU A 1 86 ? 1.340 2.598 9.603 1.00 81.38 86 LEU A C 1
ATOM 618 O O . LEU A 1 86 ? 0.745 2.541 10.679 1.00 81.38 86 LEU A O 1
ATOM 622 N N . LEU A 1 87 ? 1.616 3.759 9.000 1.00 80.81 87 LEU A N 1
ATOM 623 C CA . LEU A 1 87 ? 1.241 5.076 9.527 1.00 80.81 87 LEU A CA 1
ATOM 624 C C . LEU A 1 87 ? -0.271 5.191 9.725 1.00 80.81 87 LEU A C 1
ATOM 626 O O . LEU A 1 87 ? -0.722 5.588 10.796 1.00 80.81 87 LEU A O 1
ATOM 630 N N . GLY A 1 88 ? -1.066 4.773 8.740 1.00 79.31 88 GLY A N 1
ATOM 631 C CA . GLY A 1 88 ? -2.520 4.737 8.860 1.00 79.31 88 GLY A CA 1
ATOM 632 C C . GLY A 1 88 ? -3.001 3.804 9.974 1.00 79.31 88 GLY A C 1
ATOM 633 O O . GLY A 1 88 ? -3.963 4.112 10.673 1.00 79.31 88 GLY A O 1
ATOM 634 N N . GLY A 1 89 ? -2.306 2.683 10.190 1.00 74.44 89 GLY A N 1
ATOM 635 C CA . GLY A 1 89 ? -2.508 1.767 11.317 1.00 74.44 89 GLY A CA 1
ATOM 636 C C . GLY A 1 89 ? -2.237 2.413 12.680 1.00 74.44 89 GLY A C 1
ATOM 637 O O . GLY A 1 89 ? -2.997 2.210 13.629 1.00 74.44 89 GLY A O 1
ATOM 638 N N . VAL A 1 90 ? -1.192 3.235 12.773 1.00 74.81 90 VAL A N 1
ATOM 639 C CA . VAL A 1 90 ? -0.874 4.016 13.976 1.00 74.81 90 VAL A CA 1
ATOM 640 C C . VAL A 1 90 ? -1.934 5.094 14.209 1.00 74.81 90 VAL A C 1
ATOM 642 O O . VAL A 1 90 ? -2.487 5.179 15.304 1.00 74.81 90 VAL A O 1
ATOM 645 N N . VAL A 1 91 ? -2.294 5.856 13.174 1.00 74.19 91 VAL A N 1
ATOM 646 C CA . VAL A 1 91 ? -3.309 6.919 13.248 1.00 74.19 91 VAL A CA 1
ATOM 647 C C . VAL A 1 91 ? -4.667 6.354 13.665 1.00 74.19 91 VAL A C 1
ATOM 649 O O . VAL A 1 91 ? -5.243 6.834 14.642 1.00 74.19 91 VAL A O 1
ATOM 652 N N . ARG A 1 92 ? -5.158 5.279 13.024 1.00 71.38 92 ARG A N 1
ATOM 653 C CA . ARG A 1 92 ? -6.418 4.636 13.450 1.00 71.38 92 ARG A CA 1
ATOM 654 C C . ARG A 1 92 ? -6.339 4.159 14.898 1.00 71.38 92 ARG A C 1
ATOM 656 O O . ARG A 1 92 ? -7.324 4.246 15.618 1.00 71.38 92 ARG A O 1
ATOM 663 N N . SER A 1 93 ? -5.172 3.682 15.337 1.00 68.25 93 SER A N 1
ATOM 664 C CA . SER A 1 93 ? -4.973 3.230 16.709 1.00 68.25 93 SER A CA 1
ATOM 665 C C . SER A 1 93 ? -5.158 4.398 17.682 1.00 68.25 93 SER A C 1
ATOM 667 O O . SER A 1 93 ? -5.861 4.237 18.673 1.00 68.25 93 SER A O 1
ATOM 669 N N . PHE A 1 94 ? -4.611 5.584 17.400 1.00 64.75 94 PHE A N 1
ATOM 670 C CA . PHE A 1 94 ? -4.804 6.772 18.246 1.00 64.75 94 PHE A CA 1
ATOM 671 C C . PHE A 1 94 ? -6.252 7.286 18.263 1.00 64.75 94 PHE A C 1
ATOM 673 O O . PHE A 1 94 ? -6.761 7.613 19.332 1.00 64.75 94 PHE A O 1
ATOM 680 N N . PHE A 1 95 ? -6.928 7.327 17.110 1.00 64.50 95 PHE A N 1
ATOM 681 C CA . PHE A 1 95 ? -8.301 7.844 17.014 1.00 64.50 95 PHE A CA 1
ATOM 682 C C . PHE A 1 95 ? -9.359 6.883 17.574 1.00 64.50 95 PHE A C 1
ATOM 684 O O . PHE A 1 95 ? -10.336 7.322 18.177 1.00 64.50 95 PHE A O 1
ATOM 691 N N . VAL A 1 96 ? -9.178 5.574 17.384 1.00 61.34 96 VAL A N 1
ATOM 692 C CA . VAL A 1 96 ? -10.120 4.546 17.858 1.00 61.34 96 VAL A CA 1
ATOM 693 C C . VAL A 1 96 ? -9.818 4.135 19.306 1.00 61.34 96 VAL A C 1
ATOM 695 O O . VAL A 1 96 ? -10.737 3.797 20.051 1.00 61.34 96 VAL A O 1
ATOM 698 N N . PHE A 1 97 ? -8.553 4.224 19.734 1.00 60.38 97 PHE A N 1
ATOM 699 C CA . PHE A 1 97 ? -8.101 3.940 21.099 1.00 60.38 97 PHE A CA 1
ATOM 700 C C . PHE A 1 97 ? -7.284 5.106 21.663 1.00 60.38 97 PHE A C 1
ATOM 702 O O . PHE A 1 97 ? -6.047 5.067 21.585 1.00 60.38 97 PHE A O 1
ATOM 709 N N . PRO A 1 98 ? -7.937 6.094 22.301 1.00 58.88 98 PRO A N 1
ATOM 710 C CA . PRO A 1 98 ? -7.232 7.092 23.089 1.00 58.88 98 PRO A CA 1
ATOM 711 C C . PRO A 1 98 ? -6.338 6.378 24.115 1.00 58.88 98 PRO A C 1
ATOM 713 O O . PRO A 1 98 ? -6.783 5.386 24.707 1.00 58.88 98 PRO A O 1
ATOM 716 N N . PRO A 1 99 ? -5.094 6.833 24.345 1.00 55.88 99 PRO A N 1
ATOM 717 C CA . PRO A 1 99 ? -4.172 6.212 25.304 1.00 55.88 99 PRO A CA 1
ATOM 718 C C . PRO A 1 99 ? -4.796 6.037 26.700 1.00 55.88 99 PRO A C 1
ATOM 720 O O . PRO A 1 99 ? -4.526 5.054 27.384 1.00 55.88 99 PRO A O 1
ATOM 723 N N . GLU A 1 100 ? -5.731 6.916 27.051 1.00 57.19 100 GLU A N 1
AT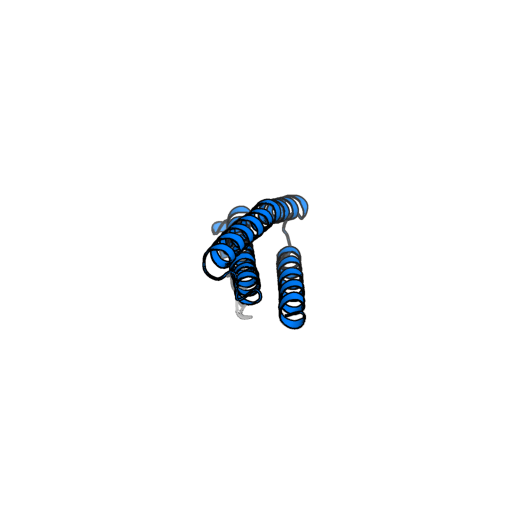OM 724 C CA . GLU A 1 100 ? -6.547 6.906 28.269 1.00 57.19 100 GLU A CA 1
ATOM 725 C C . GLU A 1 100 ? -7.350 5.606 28.461 1.00 57.19 100 GLU A C 1
ATOM 727 O O . GLU A 1 100 ? -7.500 5.121 29.579 1.00 57.19 100 GLU A O 1
ATOM 732 N N . LYS A 1 101 ? -7.832 4.991 27.370 1.00 52.56 101 LYS A N 1
ATOM 733 C CA . LYS A 1 101 ? -8.618 3.743 27.404 1.00 52.56 101 LYS A CA 1
ATOM 734 C C . LYS A 1 101 ? -7.759 2.481 27.301 1.00 52.56 101 LYS A C 1
ATOM 736 O O . LYS A 1 101 ? -8.261 1.389 27.544 1.00 52.56 101 LYS A O 1
ATOM 741 N N . ARG A 1 102 ? -6.471 2.613 26.958 1.00 54.84 102 ARG A N 1
ATOM 742 C CA . ARG A 1 102 ? -5.525 1.482 26.871 1.00 54.84 102 ARG A CA 1
ATOM 743 C C . ARG A 1 102 ? -5.015 1.047 28.248 1.00 54.84 102 ARG A C 1
ATOM 745 O O . ARG A 1 102 ? -4.671 -0.117 28.425 1.00 54.84 102 ARG A O 1
ATOM 752 N N . ALA A 1 103 ? -5.011 1.957 29.224 1.00 52.00 103 ALA A N 1
ATOM 753 C CA . ALA A 1 103 ? -4.539 1.695 30.584 1.00 52.00 103 ALA A CA 1
ATOM 754 C C . ALA A 1 103 ? -5.420 0.695 31.363 1.00 52.00 103 ALA A C 1
ATOM 756 O O . ALA A 1 103 ? -4.910 -0.041 32.202 1.00 52.00 103 ALA A O 1
ATOM 757 N N . GLY A 1 104 ? -6.720 0.601 31.050 1.00 51.88 104 GLY A N 1
ATOM 758 C CA . GLY A 1 104 ? -7.646 -0.316 31.731 1.00 51.88 104 GLY A CA 1
ATOM 759 C C . GLY A 1 104 ? -7.421 -1.803 31.421 1.00 51.88 104 GLY A C 1
ATOM 760 O O . GLY A 1 104 ? -7.838 -2.658 32.194 1.00 51.88 104 GLY A O 1
ATOM 761 N N . SER A 1 105 ? -6.735 -2.136 30.323 1.00 50.56 105 SER A N 1
ATOM 762 C CA . SER A 1 105 ? -6.437 -3.530 29.946 1.00 50.56 105 SER A CA 1
ATOM 763 C C . SER A 1 105 ? -5.158 -4.076 30.591 1.00 50.56 105 SER A C 1
ATOM 765 O O . SER A 1 105 ? -4.925 -5.280 30.549 1.00 50.56 105 SER A O 1
ATOM 767 N N . ALA A 1 106 ? -4.344 -3.207 31.200 1.00 50.66 106 ALA A N 1
ATOM 768 C CA . ALA A 1 106 ? -3.193 -3.586 32.022 1.00 50.66 106 ALA A CA 1
ATOM 769 C C . ALA A 1 106 ? -3.557 -3.717 33.510 1.00 50.66 106 ALA A C 1
ATOM 771 O O . ALA A 1 106 ? -2.679 -3.902 34.353 1.00 50.66 106 ALA A O 1
ATOM 772 N N . GLN A 1 107 ? -4.846 -3.633 33.852 1.00 47.41 107 GLN A N 1
ATOM 773 C CA . GLN A 1 107 ? -5.314 -3.985 35.180 1.00 47.41 107 GLN A CA 1
ATOM 774 C C . GLN A 1 107 ? -5.326 -5.513 35.267 1.00 47.41 107 GLN A C 1
ATOM 776 O O . GLN A 1 107 ? -6.316 -6.175 34.960 1.00 47.41 107 GLN A O 1
ATOM 781 N N . VAL A 1 108 ? -4.163 -6.065 35.627 1.00 56.31 108 VAL A N 1
ATOM 782 C CA . VAL A 1 108 ? -4.012 -7.431 36.137 1.00 56.31 108 VAL A CA 1
ATOM 783 C C . VAL A 1 108 ? -5.207 -7.683 37.059 1.00 56.31 108 VAL A C 1
ATOM 785 O O . VAL A 1 108 ? -5.406 -6.884 37.982 1.00 56.31 108 VAL A O 1
ATOM 788 N N . PRO A 1 109 ? -6.053 -8.701 36.802 1.00 54.56 109 PRO A N 1
ATOM 789 C CA . PRO A 1 109 ? -7.169 -8.976 37.690 1.00 54.56 109 PRO A CA 1
ATOM 790 C C . PRO A 1 109 ? -6.573 -9.132 39.088 1.00 54.56 109 PRO A C 1
ATOM 792 O O . PRO A 1 109 ? -5.617 -9.901 39.225 1.00 54.56 109 PRO A O 1
ATOM 795 N N . PRO A 1 110 ? -7.048 -8.388 40.105 1.00 58.34 110 PRO A N 1
ATOM 796 C CA . PRO A 1 110 ? -6.543 -8.576 41.450 1.00 58.34 110 PRO A CA 1
ATOM 797 C C . PRO A 1 110 ? -6.727 -10.057 41.750 1.00 58.34 110 PRO A C 1
ATOM 799 O O . PRO A 1 110 ? -7.851 -10.565 41.714 1.00 58.34 110 PRO A O 1
ATOM 802 N N . HIS A 1 111 ? -5.618 -10.774 41.939 1.00 56.53 111 HIS A N 1
ATOM 803 C CA . HIS A 1 111 ? -5.668 -12.114 42.485 1.00 56.53 111 HIS A CA 1
ATOM 804 C C . HIS A 1 111 ? -6.465 -11.986 43.778 1.00 56.53 111 HIS A C 1
ATOM 806 O O . HIS A 1 111 ? -5.979 -11.423 44.755 1.00 56.53 111 HIS A O 1
ATOM 812 N N . ARG A 1 112 ? -7.722 -12.447 43.761 1.00 57.72 112 ARG A N 1
ATOM 813 C CA . ARG A 1 112 ? -8.461 -12.722 44.985 1.00 57.72 112 ARG A CA 1
ATOM 814 C C . ARG A 1 112 ? -7.660 -13.802 45.692 1.00 57.72 112 ARG A C 1
ATOM 816 O O . ARG A 1 112 ? -7.773 -14.979 45.360 1.00 57.72 112 ARG A O 1
ATOM 823 N N . THR A 1 113 ? -6.804 -13.393 46.615 1.00 61.75 113 THR A N 1
ATOM 824 C CA . THR A 1 113 ? -6.253 -14.293 47.615 1.00 61.75 113 THR A CA 1
ATOM 825 C C . THR A 1 113 ? -7.430 -14.844 48.427 1.00 61.75 113 THR A C 1
ATOM 827 O O . THR A 1 113 ? -8.316 -14.067 48.786 1.00 61.75 113 THR A O 1
ATOM 830 N N . PRO A 1 114 ? -7.497 -16.156 48.718 1.00 57.91 114 PRO A N 1
ATOM 831 C CA . PRO A 1 114 ? -8.635 -16.747 49.429 1.00 57.91 114 PRO A CA 1
ATOM 832 C C . PRO A 1 114 ? -8.683 -16.418 50.930 1.00 57.91 114 PRO A C 1
ATOM 834 O O . PRO A 1 114 ? -9.500 -16.987 51.646 1.00 57.91 114 PRO A O 1
ATOM 837 N N . TYR A 1 115 ? -7.821 -15.533 51.424 1.00 51.00 115 TYR A N 1
ATOM 838 C CA . TYR A 1 115 ? -7.773 -15.145 52.827 1.00 51.00 115 TYR A CA 1
ATOM 839 C C . TYR A 1 115 ? -8.199 -13.682 52.918 1.00 51.00 115 TYR A C 1
ATOM 841 O O . TYR A 1 115 ? -7.536 -12.818 52.341 1.00 51.00 115 TYR A O 1
ATOM 849 N N . GLY A 1 116 ? -9.375 -13.471 53.517 1.00 45.50 116 GLY A N 1
ATOM 850 C CA . GLY A 1 116 ? -9.979 -12.160 53.755 1.00 45.50 116 GLY A CA 1
ATOM 851 C C . GLY A 1 116 ? -9.272 -11.337 54.818 1.00 45.50 116 GLY A C 1
ATOM 852 O O . GLY A 1 116 ? -8.360 -11.874 55.485 1.00 45.50 116 GLY A O 1
#

Secondary structure (DSSP, 8-state):
-HHHHHHHHHHHHHHHHHHHH-PPTTS-HHHHHHHHHHHHHHHHHHHHHHHHHHHHHHHHH-TT-THHHHHHHHHHHHHHHHHHHHHHHHHHHHHHS-HHHHGGGG-------S--